Protein AF-A0A920YIU2-F1 (afdb_monomer)

Sequence (112 aa):
MKRDSRFAKAHGCLAGLALGDAMGCPTEFLTPEQIAAEYGRVEGLVAAPAWHPHSAMSPGRVTDDTEQALALAGVYLHAGRMSAEAMARALLNWAEAQGRRLSLYAGPSTRR

pLDDT: mean 91.8, std 10.82, range [48.91, 98.5]

Mean predicted aligned error: 4.7 Å

Structure (mmCIF, N/CA/C/O backbone):
data_AF-A0A920YIU2-F1
#
_entry.id   AF-A0A920YIU2-F1
#
loop_
_atom_site.group_PDB
_atom_site.id
_atom_site.type_symbol
_atom_site.label_atom_id
_atom_site.label_alt_id
_atom_site.label_comp_id
_atom_site.label_asym_id
_atom_site.label_entity_id
_atom_site.label_seq_id
_atom_site.pdbx_PDB_ins_code
_atom_site.Cartn_x
_atom_site.Cartn_y
_atom_site.Cartn_z
_atom_site.occupancy
_atom_site.B_iso_or_equiv
_atom_site.auth_seq_id
_atom_site.auth_comp_id
_atom_site.auth_asym_id
_atom_site.auth_atom_id
_atom_site.pdbx_PDB_model_num
ATOM 1 N N . MET A 1 1 ? -31.158 4.337 -8.095 1.00 48.91 1 MET A N 1
ATOM 2 C CA . MET A 1 1 ? -30.703 4.678 -6.728 1.00 48.91 1 MET A CA 1
ATOM 3 C C . MET A 1 1 ? -29.323 5.327 -6.832 1.00 48.91 1 MET A C 1
ATOM 5 O O . MET A 1 1 ? -28.383 4.638 -7.207 1.00 48.91 1 MET A O 1
ATOM 9 N N . LYS A 1 2 ? -29.190 6.648 -6.630 1.00 58.38 2 LYS A N 1
ATOM 10 C CA . LYS A 1 2 ? -27.862 7.295 -6.594 1.00 58.38 2 LYS A CA 1
ATOM 11 C C . LYS A 1 2 ? -27.135 6.746 -5.360 1.00 58.38 2 LYS A C 1
ATOM 13 O O . LYS A 1 2 ? -27.675 6.873 -4.266 1.00 58.38 2 LYS A O 1
ATOM 18 N N . ARG A 1 3 ? -25.982 6.084 -5.526 1.00 62.81 3 ARG A N 1
ATOM 19 C CA . ARG A 1 3 ? -25.137 5.679 -4.385 1.00 62.81 3 ARG A CA 1
ATOM 20 C C . ARG A 1 3 ? -24.902 6.911 -3.503 1.00 62.81 3 ARG A C 1
ATOM 22 O O . ARG A 1 3 ? -24.636 7.984 -4.045 1.00 62.81 3 ARG A O 1
ATOM 29 N N . ASP A 1 4 ? -25.028 6.764 -2.181 1.00 82.69 4 ASP A N 1
ATOM 30 C CA . ASP A 1 4 ? -24.716 7.838 -1.228 1.00 82.69 4 ASP A CA 1
ATOM 31 C C . ASP A 1 4 ?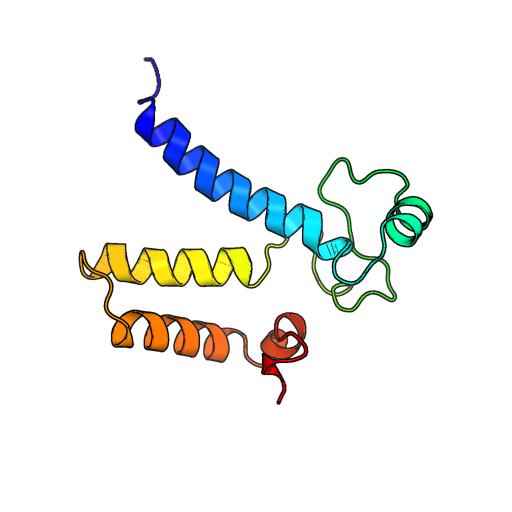 -23.307 8.370 -1.540 1.00 82.69 4 ASP A C 1
ATOM 33 O O . ASP A 1 4 ? -22.326 7.623 -1.524 1.00 82.69 4 ASP A O 1
ATOM 37 N N . SER A 1 5 ? -23.222 9.658 -1.880 1.00 89.56 5 SER A N 1
ATOM 38 C CA . SER A 1 5 ? -21.985 10.321 -2.307 1.00 89.56 5 SER A CA 1
ATOM 39 C C . SER A 1 5 ? -20.872 10.191 -1.261 1.00 89.56 5 SER A C 1
ATOM 41 O O . SER A 1 5 ? -19.701 10.077 -1.622 1.00 89.56 5 SER A O 1
ATOM 43 N N . ARG A 1 6 ? -21.212 10.134 0.036 1.00 93.75 6 ARG A N 1
ATOM 44 C CA . ARG A 1 6 ? -20.221 9.953 1.110 1.00 93.75 6 ARG A CA 1
ATOM 45 C C . ARG A 1 6 ? -19.661 8.541 1.132 1.00 93.75 6 ARG A C 1
ATOM 47 O O . ARG A 1 6 ? -18.448 8.383 1.215 1.00 93.75 6 ARG A O 1
ATOM 54 N N . PHE A 1 7 ? -20.524 7.535 0.995 1.00 94.12 7 PHE A N 1
ATOM 55 C CA . PHE A 1 7 ? -20.078 6.148 0.893 1.00 94.12 7 PHE A CA 1
ATOM 56 C C . PHE A 1 7 ? -19.175 5.958 -0.327 1.00 94.12 7 PHE A C 1
ATOM 58 O O . PHE A 1 7 ? -18.095 5.390 -0.206 1.00 94.12 7 PHE A O 1
ATOM 65 N N . ALA A 1 8 ? -19.573 6.490 -1.487 1.00 95.69 8 ALA A N 1
ATOM 66 C CA . ALA A 1 8 ? -18.774 6.398 -2.705 1.00 95.69 8 ALA A CA 1
ATOM 67 C C . ALA A 1 8 ? -17.376 7.021 -2.533 1.00 95.69 8 ALA A C 1
ATOM 69 O O . ALA A 1 8 ? -16.390 6.430 -2.966 1.00 95.69 8 ALA A O 1
ATOM 70 N N . LYS A 1 9 ? -17.279 8.172 -1.855 1.00 96.19 9 LYS A N 1
ATOM 71 C CA . LYS A 1 9 ? -15.997 8.824 -1.551 1.00 96.19 9 LYS A CA 1
ATOM 72 C C . LYS A 1 9 ? -15.155 8.034 -0.550 1.00 96.19 9 LYS A C 1
ATOM 74 O O . LYS A 1 9 ? -13.972 7.840 -0.796 1.00 96.19 9 LYS A O 1
ATOM 79 N N . ALA A 1 10 ? -15.748 7.559 0.546 1.00 95.31 10 ALA A N 1
ATOM 80 C CA . ALA A 1 10 ? -15.034 6.780 1.559 1.00 95.31 10 ALA A CA 1
ATOM 81 C C . ALA A 1 10 ? -14.516 5.450 0.987 1.00 95.31 10 ALA A C 1
ATOM 83 O O . ALA A 1 10 ? -13.344 5.117 1.142 1.00 95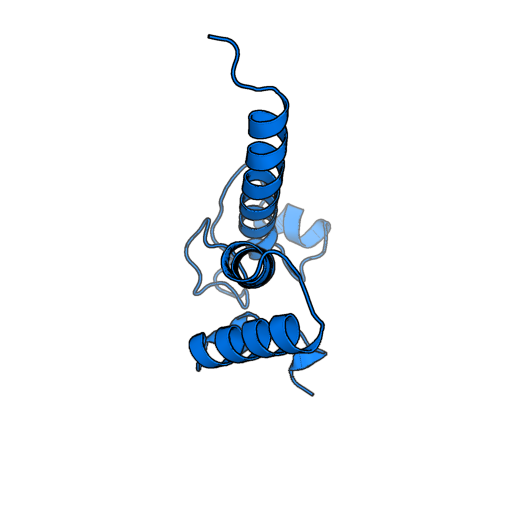.31 10 ALA A O 1
ATOM 84 N N . HIS A 1 11 ? -15.363 4.735 0.245 1.00 95.88 11 HIS A N 1
ATOM 85 C CA . HIS A 1 11 ? -14.971 3.520 -0.459 1.00 95.88 11 HIS A CA 1
ATOM 86 C C . HIS A 1 11 ? -13.887 3.804 -1.505 1.00 95.88 11 HIS A C 1
ATOM 88 O O . HIS A 1 11 ? -12.906 3.076 -1.582 1.00 95.88 11 HIS A O 1
ATOM 94 N N . GLY A 1 12 ? -14.044 4.862 -2.307 1.00 97.44 12 GLY A N 1
ATOM 95 C CA . GLY A 1 12 ? -13.045 5.265 -3.297 1.00 97.44 12 GLY A CA 1
ATOM 96 C C . GLY A 1 12 ? -11.696 5.625 -2.674 1.00 97.44 12 GLY A C 1
ATOM 97 O O . GLY A 1 12 ? -10.667 5.292 -3.245 1.00 97.44 12 GLY A O 1
ATOM 98 N N . CYS A 1 13 ? -11.691 6.238 -1.488 1.00 97.69 13 CYS A N 1
ATOM 99 C CA . CYS A 1 13 ? -10.475 6.546 -0.738 1.00 97.69 13 CYS A CA 1
ATOM 100 C C . CYS A 1 13 ? -9.728 5.272 -0.315 1.00 97.69 13 CYS A C 1
ATOM 102 O O . CYS A 1 13 ? -8.548 5.136 -0.623 1.00 97.69 13 CYS A O 1
ATOM 104 N N . LEU A 1 14 ? -10.416 4.311 0.309 1.00 97.56 14 LEU A N 1
ATOM 105 C CA . LEU A 1 14 ? -9.795 3.051 0.740 1.00 97.56 14 LEU A CA 1
ATOM 106 C C . LEU A 1 14 ? -9.388 2.161 -0.443 1.00 97.56 14 LEU A C 1
ATOM 108 O O . LEU A 1 14 ? -8.317 1.562 -0.426 1.00 97.56 14 LEU A O 1
ATOM 112 N N . ALA A 1 15 ? -10.210 2.100 -1.494 1.00 97.94 15 ALA A N 1
ATOM 113 C CA . ALA A 1 15 ? -9.862 1.380 -2.716 1.00 97.94 15 ALA A CA 1
ATOM 114 C C . ALA A 1 15 ? -8.674 2.033 -3.438 1.00 97.94 15 ALA A C 1
ATOM 116 O O . ALA A 1 15 ? -7.810 1.331 -3.947 1.00 97.94 15 ALA A O 1
ATOM 117 N N . GLY A 1 16 ? -8.616 3.367 -3.461 1.00 98.25 16 GLY A N 1
ATOM 118 C CA . GLY A 1 16 ? -7.507 4.125 -4.034 1.00 98.25 16 GLY A CA 1
ATOM 119 C C . GLY A 1 16 ? -6.198 3.921 -3.275 1.00 98.25 16 GLY A C 1
ATOM 120 O O . GLY A 1 16 ? -5.170 3.758 -3.920 1.00 98.25 16 GLY A O 1
ATOM 121 N N . LEU A 1 17 ? -6.246 3.854 -1.937 1.00 98.50 17 LEU A N 1
ATOM 122 C CA . LEU A 1 17 ? -5.102 3.463 -1.107 1.00 98.50 17 LEU A CA 1
ATOM 123 C C . LEU A 1 17 ? -4.581 2.083 -1.526 1.00 98.50 17 LEU A C 1
ATOM 125 O O . LEU A 1 17 ? -3.428 1.971 -1.923 1.00 98.50 17 LEU A O 1
ATOM 129 N N . ALA A 1 18 ? -5.447 1.066 -1.515 1.00 98.38 18 ALA A N 1
ATOM 130 C CA . ALA A 1 18 ? -5.053 -0.306 -1.833 1.00 98.38 18 ALA A CA 1
ATOM 131 C C . ALA A 1 18 ? -4.532 -0.467 -3.271 1.00 98.38 18 ALA A C 1
ATOM 133 O O . ALA A 1 18 ? -3.565 -1.187 -3.508 1.00 98.38 18 ALA A O 1
ATOM 134 N N . LEU A 1 19 ? -5.160 0.207 -4.240 1.00 98.31 19 LEU A N 1
ATOM 135 C CA . LEU A 1 19 ? -4.714 0.185 -5.633 1.00 98.31 19 LEU A CA 1
ATOM 136 C C . LEU A 1 19 ? -3.383 0.918 -5.816 1.00 98.31 19 LEU A C 1
ATOM 138 O O . LEU A 1 19 ? -2.520 0.413 -6.525 1.00 98.31 19 LEU A O 1
ATOM 142 N N . GLY A 1 20 ? -3.215 2.085 -5.191 1.00 97.94 20 GLY A N 1
ATOM 143 C CA . GLY A 1 20 ? -1.980 2.863 -5.267 1.00 97.94 20 GLY A CA 1
ATOM 144 C C . GLY A 1 20 ? -0.795 2.123 -4.653 1.00 97.94 20 GLY A C 1
ATOM 145 O O . GLY A 1 20 ? 0.245 2.019 -5.294 1.00 97.94 20 GLY A O 1
ATOM 146 N N . ASP A 1 21 ? -0.995 1.546 -3.469 1.00 98.19 21 ASP A N 1
ATOM 147 C CA . ASP A 1 21 ? -0.039 0.670 -2.785 1.00 98.19 21 ASP A CA 1
ATOM 148 C C . ASP A 1 21 ? 0.381 -0.502 -3.694 1.00 98.19 21 ASP A C 1
ATOM 150 O O . ASP A 1 21 ? 1.543 -0.629 -4.089 1.00 98.19 21 ASP A O 1
ATOM 154 N N . ALA A 1 22 ? -0.589 -1.300 -4.151 1.00 97.69 22 ALA A N 1
ATOM 155 C CA . ALA A 1 22 ? -0.305 -2.475 -4.968 1.00 97.69 22 ALA A CA 1
ATOM 156 C C . ALA A 1 22 ? 0.333 -2.145 -6.335 1.00 97.69 22 ALA A C 1
ATOM 158 O O . ALA A 1 22 ? 1.130 -2.934 -6.844 1.00 97.69 22 ALA A O 1
ATOM 159 N N . MET A 1 23 ? -0.010 -1.003 -6.946 1.00 97.75 23 MET A N 1
ATOM 160 C CA . MET A 1 23 ? 0.618 -0.537 -8.190 1.00 97.75 23 MET A CA 1
ATOM 161 C C . MET A 1 23 ? 2.029 0.020 -7.971 1.00 97.75 23 MET A C 1
ATOM 163 O O . MET A 1 23 ? 2.862 -0.096 -8.867 1.00 97.75 23 MET A O 1
ATOM 167 N N . GLY A 1 24 ? 2.292 0.632 -6.814 1.00 96.69 24 GLY A N 1
ATOM 168 C CA . GLY A 1 24 ? 3.588 1.215 -6.474 1.00 96.69 24 GLY A CA 1
ATOM 169 C C . GLY A 1 24 ? 4.619 0.186 -6.014 1.00 96.69 24 GLY A C 1
ATOM 170 O O . GLY A 1 24 ? 5.807 0.364 -6.284 1.00 96.69 24 GLY A O 1
ATOM 171 N N . CYS A 1 25 ? 4.179 -0.912 -5.390 1.00 96.06 25 CYS A N 1
ATOM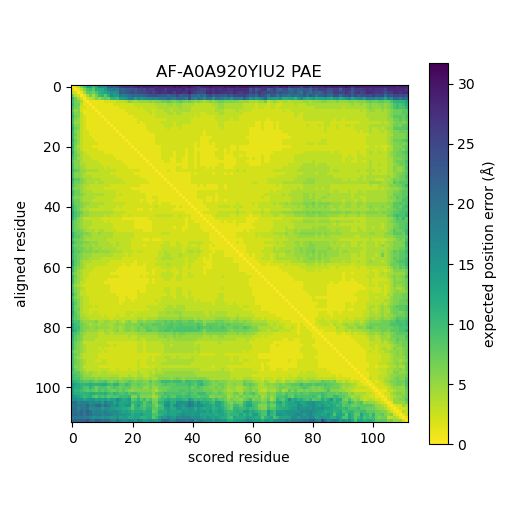 172 C CA . CYS A 1 25 ? 5.046 -1.946 -4.814 1.00 96.06 25 CYS A CA 1
ATOM 173 C C . CYS A 1 25 ? 6.146 -2.469 -5.773 1.00 96.06 25 CYS A C 1
ATOM 175 O O . CYS A 1 25 ? 7.310 -2.507 -5.371 1.00 96.06 25 CYS A O 1
ATOM 177 N N . PRO A 1 26 ? 5.874 -2.797 -7.054 1.00 96.88 26 PRO A N 1
ATOM 178 C CA . PRO A 1 26 ? 6.915 -3.240 -7.993 1.00 96.88 26 PRO A CA 1
ATOM 179 C C . PRO A 1 26 ? 7.964 -2.171 -8.350 1.00 96.88 26 PRO A C 1
ATOM 181 O O . PRO A 1 26 ? 8.995 -2.491 -8.940 1.00 96.88 26 PRO A O 1
ATOM 184 N N . THR A 1 27 ? 7.682 -0.902 -8.051 1.00 96.88 27 THR A N 1
ATOM 185 C CA . THR A 1 27 ? 8.540 0.254 -8.357 1.00 96.88 27 THR A CA 1
ATOM 186 C C . THR A 1 27 ? 9.189 0.875 -7.123 1.00 96.88 27 THR A C 1
ATOM 188 O O . THR A 1 27 ? 9.895 1.876 -7.240 1.00 96.88 27 THR A O 1
ATOM 191 N N . GLU A 1 28 ? 8.961 0.310 -5.937 1.00 95.25 28 GLU A N 1
ATOM 192 C CA . GLU A 1 28 ? 9.589 0.798 -4.714 1.00 95.25 28 GLU A CA 1
ATOM 193 C C . GLU A 1 28 ? 11.121 0.733 -4.838 1.00 95.25 28 GLU A C 1
ATOM 195 O O . GLU A 1 28 ? 11.672 -0.216 -5.375 1.00 95.25 28 GLU A O 1
ATOM 200 N N . PHE A 1 29 ? 11.830 1.758 -4.362 1.00 94.19 29 PHE A N 1
ATOM 201 C CA . PHE A 1 29 ? 13.293 1.884 -4.479 1.00 94.19 29 PHE A CA 1
ATOM 202 C C . PHE A 1 29 ? 13.853 2.089 -5.900 1.00 94.19 29 PHE A C 1
ATOM 204 O O . PHE A 1 29 ? 15.074 2.194 -6.038 1.00 94.19 29 PHE A O 1
ATOM 211 N N . LEU A 1 30 ? 13.016 2.190 -6.939 1.00 96.06 30 LEU A N 1
ATOM 212 C CA . LEU A 1 30 ? 13.464 2.489 -8.303 1.00 96.06 30 LEU A CA 1
ATOM 213 C C . LEU A 1 30 ? 13.426 3.997 -8.587 1.00 96.06 30 LEU A C 1
ATOM 215 O O . LEU A 1 30 ? 12.533 4.719 -8.140 1.00 96.06 30 LEU A O 1
ATOM 219 N N . THR A 1 31 ? 14.372 4.478 -9.394 1.00 97.19 31 THR A N 1
ATOM 220 C CA . THR A 1 31 ? 14.300 5.821 -9.987 1.00 97.19 31 THR A CA 1
ATOM 221 C C . THR A 1 31 ? 13.329 5.844 -11.175 1.00 97.19 31 THR A C 1
ATOM 223 O O . THR A 1 31 ? 13.055 4.797 -11.768 1.00 97.19 31 THR A O 1
ATOM 226 N N . PRO A 1 32 ? 12.834 7.022 -11.598 1.00 97.44 32 PRO A N 1
ATOM 227 C CA . PRO A 1 32 ? 12.001 7.136 -12.796 1.00 97.44 32 PRO A CA 1
ATOM 228 C C . PRO A 1 32 ? 12.631 6.521 -14.056 1.00 97.44 32 PRO A C 1
ATOM 230 O O . PRO A 1 32 ? 11.929 5.899 -14.850 1.00 97.44 32 PRO A O 1
ATOM 233 N N . GLU A 1 33 ? 13.950 6.639 -14.229 1.00 98.19 33 GLU A N 1
ATOM 234 C CA . GLU A 1 33 ? 14.682 6.055 -15.360 1.00 98.19 33 GLU A CA 1
ATOM 235 C C . GLU A 1 33 ? 14.694 4.525 -15.295 1.00 98.19 33 GLU A C 1
ATOM 237 O O . GLU A 1 33 ? 14.515 3.866 -16.318 1.00 98.19 33 GLU A O 1
ATOM 242 N N . GLN A 1 34 ? 14.860 3.952 -14.098 1.00 98.12 34 GLN A N 1
ATOM 243 C CA . GLN A 1 34 ? 14.777 2.504 -13.894 1.00 98.12 34 GLN A CA 1
ATOM 244 C C . GLN A 1 34 ? 13.359 1.990 -14.153 1.00 98.12 34 GLN A C 1
ATOM 246 O O . GLN A 1 34 ? 13.197 0.972 -14.817 1.00 98.12 34 GLN A O 1
ATOM 251 N N . ILE A 1 35 ? 12.330 2.717 -13.703 1.00 98.19 35 ILE A N 1
ATOM 252 C CA . ILE A 1 35 ? 10.928 2.376 -13.986 1.00 98.19 35 ILE A CA 1
ATOM 253 C C . ILE A 1 35 ? 10.672 2.395 -15.499 1.00 98.19 35 ILE A C 1
ATOM 255 O O . ILE A 1 35 ? 10.064 1.466 -16.032 1.00 98.19 35 ILE A O 1
ATOM 259 N N . ALA A 1 36 ? 11.163 3.417 -16.204 1.00 98.06 36 ALA A N 1
ATOM 260 C CA . ALA A 1 36 ? 11.027 3.511 -17.654 1.00 98.06 36 ALA A CA 1
ATOM 261 C C . ALA A 1 36 ? 11.771 2.385 -18.390 1.00 98.06 36 ALA A C 1
ATOM 263 O O . ALA A 1 36 ? 11.266 1.875 -19.388 1.00 98.06 36 ALA A O 1
ATOM 264 N N . ALA A 1 37 ? 12.941 1.969 -17.900 1.00 97.88 37 ALA A N 1
ATOM 265 C CA . ALA A 1 37 ? 13.706 0.874 -18.489 1.00 97.88 37 ALA A CA 1
ATOM 266 C C . ALA A 1 37 ? 13.058 -0.504 -18.257 1.00 97.88 37 ALA A C 1
ATOM 268 O O . ALA A 1 37 ? 13.016 -1.314 -19.179 1.00 97.88 37 ALA A O 1
ATOM 269 N N . GLU A 1 38 ? 12.545 -0.763 -17.051 1.00 97.38 38 GLU A N 1
ATOM 270 C CA . GLU A 1 38 ? 11.957 -2.058 -16.675 1.00 97.38 38 GLU A CA 1
ATOM 271 C C . GLU A 1 38 ? 10.523 -2.234 -17.200 1.00 97.38 38 GLU A C 1
ATOM 273 O O . GLU A 1 38 ? 10.137 -3.325 -17.618 1.00 97.38 38 GLU A O 1
ATOM 278 N N . TYR A 1 39 ? 9.724 -1.162 -17.204 1.00 97.12 39 TYR A N 1
ATOM 279 C CA . TYR A 1 39 ? 8.286 -1.236 -17.493 1.00 97.12 39 TYR A CA 1
ATOM 280 C C . TYR A 1 39 ? 7.823 -0.324 -18.632 1.00 97.12 39 TYR A C 1
ATOM 282 O O . TYR A 1 39 ? 6.694 -0.461 -19.104 1.00 97.12 39 TYR A O 1
ATOM 290 N N . GLY A 1 40 ? 8.628 0.659 -19.045 1.00 97.38 40 GLY A N 1
ATOM 291 C CA . GLY A 1 40 ? 8.156 1.794 -19.838 1.00 97.38 40 GLY A CA 1
ATOM 292 C C . GLY A 1 40 ? 7.213 2.673 -19.018 1.00 97.38 40 GLY A C 1
ATOM 293 O O . GLY A 1 40 ? 7.622 3.671 -18.426 1.00 97.38 40 GLY A O 1
ATOM 294 N N . ARG A 1 41 ? 5.939 2.286 -18.951 1.00 96.19 41 ARG A N 1
ATOM 295 C CA . ARG A 1 41 ? 4.924 2.926 -18.112 1.00 96.19 41 ARG A CA 1
ATOM 296 C C . ARG A 1 41 ? 4.150 1.861 -17.346 1.00 96.19 41 ARG A C 1
ATOM 298 O O . ARG A 1 41 ? 3.649 0.909 -17.933 1.00 96.19 41 ARG A O 1
ATOM 305 N N . VAL A 1 42 ? 3.998 2.050 -16.038 1.00 96.25 42 VAL A N 1
ATOM 306 C CA . VAL A 1 42 ? 3.138 1.187 -15.220 1.00 96.25 42 VAL A CA 1
ATOM 307 C C . VAL A 1 42 ? 1.679 1.573 -15.458 1.00 96.25 42 VAL A C 1
ATOM 309 O O . VAL A 1 42 ? 1.236 2.649 -15.058 1.00 96.25 42 VAL A O 1
ATOM 312 N N . GLU A 1 43 ? 0.932 0.700 -16.133 1.00 95.75 43 GLU A N 1
ATOM 313 C CA . GLU A 1 43 ? -0.483 0.923 -16.482 1.00 95.75 43 GLU A CA 1
ATOM 314 C C . GLU A 1 43 ? -1.446 -0.043 -15.773 1.00 95.75 43 GLU A C 1
ATOM 316 O O . GLU A 1 43 ? -2.656 0.010 -15.986 1.00 95.75 43 GLU A O 1
ATOM 321 N N . GLY A 1 44 ? -0.929 -0.912 -14.902 1.00 96.12 44 GLY A N 1
ATOM 322 C CA . GLY A 1 44 ? -1.731 -1.885 -14.172 1.00 96.12 44 GLY A CA 1
ATOM 323 C C . GLY A 1 44 ? -0.966 -2.571 -13.046 1.00 96.12 44 GLY A C 1
ATOM 324 O O . GLY A 1 44 ? 0.115 -2.140 -12.650 1.00 96.12 44 GLY A O 1
ATOM 325 N N . LEU A 1 45 ? -1.548 -3.653 -12.532 1.00 97.75 45 LEU A N 1
ATOM 326 C CA . LEU A 1 45 ? -0.957 -4.473 -11.477 1.00 97.75 45 LEU A CA 1
ATOM 327 C C . LEU A 1 45 ? 0.066 -5.428 -12.102 1.00 97.75 45 LEU A C 1
ATOM 329 O O . LEU A 1 45 ? -0.303 -6.441 -12.697 1.00 97.75 45 LEU A O 1
ATOM 333 N N . VAL A 1 46 ? 1.344 -5.076 -11.996 1.00 97.25 46 VAL A N 1
ATOM 334 C CA . VAL A 1 46 ? 2.459 -5.817 -12.602 1.00 97.25 46 VAL A CA 1
ATOM 335 C C . VAL A 1 46 ? 3.238 -6.614 -11.556 1.00 97.25 46 VAL A C 1
ATOM 337 O O . VAL A 1 46 ? 3.147 -6.354 -10.358 1.00 97.25 46 VAL A O 1
ATOM 340 N N . ALA A 1 47 ? 3.981 -7.625 -12.006 1.00 97.06 47 ALA A N 1
ATOM 341 C CA . ALA A 1 47 ? 4.940 -8.326 -11.157 1.00 97.06 47 ALA A CA 1
ATOM 342 C C . ALA A 1 47 ? 6.185 -7.459 -10.945 1.00 97.06 47 ALA A C 1
ATOM 344 O O . ALA A 1 47 ? 6.601 -6.752 -11.861 1.00 97.06 47 ALA A O 1
ATOM 345 N N . ALA A 1 48 ? 6.810 -7.567 -9.774 1.00 96.44 48 ALA A N 1
ATOM 346 C CA . ALA A 1 48 ? 8.142 -7.015 -9.573 1.00 96.44 48 ALA A CA 1
ATOM 347 C C . ALA A 1 48 ? 9.201 -7.854 -10.332 1.00 96.44 48 ALA A C 1
ATOM 349 O O . ALA A 1 48 ? 9.059 -9.081 -10.398 1.00 96.44 48 ALA A O 1
ATOM 350 N N . PRO A 1 49 ? 10.265 -7.234 -10.885 1.00 95.69 49 PRO A N 1
ATOM 351 C CA . PRO A 1 49 ? 11.383 -7.920 -11.510 1.00 95.69 49 PRO A CA 1
ATOM 352 C C . PRO A 1 49 ? 11.979 -8.967 -10.580 1.00 95.69 49 PRO A C 1
ATOM 354 O O . PRO A 1 49 ? 11.994 -8.791 -9.365 1.00 95.69 49 PRO A O 1
ATOM 357 N N . ALA A 1 50 ? 12.545 -10.036 -11.139 1.00 95.31 50 ALA A N 1
ATOM 358 C CA . ALA A 1 50 ? 13.084 -11.145 -10.346 1.00 95.31 50 ALA A CA 1
ATOM 359 C C . ALA A 1 50 ? 14.162 -10.712 -9.328 1.00 95.31 50 ALA A C 1
ATOM 361 O O . ALA A 1 50 ? 14.309 -11.340 -8.282 1.00 95.31 50 ALA A O 1
ATOM 362 N N . TRP A 1 51 ? 14.897 -9.634 -9.621 1.00 94.00 51 TRP A N 1
ATOM 363 C CA . TRP A 1 51 ? 15.933 -9.071 -8.751 1.00 94.00 51 TRP A CA 1
ATOM 364 C C . TRP A 1 51 ? 15.383 -8.173 -7.629 1.00 94.00 51 TRP A C 1
ATOM 366 O O . TRP A 1 51 ? 16.114 -7.847 -6.695 1.00 94.00 51 TRP A O 1
ATOM 376 N N . HIS A 1 52 ? 14.118 -7.759 -7.711 1.00 94.12 52 HIS A N 1
ATOM 377 C CA . HIS A 1 52 ? 13.505 -6.810 -6.789 1.00 94.12 52 HIS A CA 1
ATOM 378 C C . HIS A 1 52 ? 13.239 -7.446 -5.410 1.00 94.12 52 HIS A C 1
ATOM 380 O O . HIS A 1 52 ? 12.839 -8.612 -5.357 1.00 94.12 52 HIS A O 1
ATOM 386 N N . PRO A 1 53 ? 13.367 -6.710 -4.285 1.00 90.00 53 PRO A N 1
ATOM 387 C CA . PRO A 1 53 ? 13.064 -7.237 -2.947 1.00 90.00 53 PRO A CA 1
ATOM 388 C C . PRO A 1 53 ? 11.657 -7.837 -2.808 1.00 90.00 53 PRO A C 1
ATOM 390 O O . PRO A 1 53 ? 11.467 -8.816 -2.086 1.00 90.00 53 PRO A O 1
ATOM 393 N N . HIS A 1 54 ? 10.688 -7.293 -3.550 1.00 91.38 54 HIS A N 1
ATOM 394 C CA . HIS A 1 54 ? 9.296 -7.762 -3.563 1.00 91.38 54 HIS A CA 1
ATOM 395 C C . HIS A 1 54 ? 8.987 -8.794 -4.652 1.00 91.38 54 HIS A C 1
ATOM 397 O O . HIS A 1 54 ? 7.820 -9.073 -4.909 1.00 91.38 54 HIS A O 1
ATOM 403 N N . SER A 1 55 ? 9.990 -9.397 -5.295 1.00 93.12 55 SER A N 1
ATOM 404 C CA . SER A 1 55 ? 9.782 -10.396 -6.361 1.00 93.12 55 SER A CA 1
ATOM 405 C C . SER A 1 55 ? 8.994 -11.634 -5.910 1.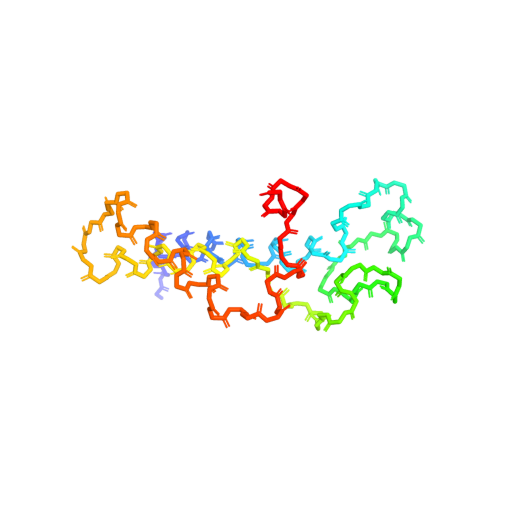00 93.12 55 SER A C 1
ATOM 407 O O . SER A 1 55 ? 8.343 -12.292 -6.719 1.00 93.12 55 SER A O 1
ATOM 409 N N . ALA A 1 56 ? 8.999 -11.935 -4.607 1.00 90.44 56 ALA A N 1
ATOM 410 C CA . ALA A 1 56 ? 8.204 -13.008 -4.013 1.00 90.44 56 ALA A CA 1
ATOM 411 C C . ALA A 1 56 ? 6.712 -12.651 -3.823 1.00 90.44 56 ALA A C 1
ATOM 413 O O . ALA A 1 56 ? 5.917 -13.516 -3.443 1.00 90.44 56 ALA A O 1
ATOM 414 N N . MET A 1 57 ? 6.314 -11.394 -4.041 1.00 91.00 57 MET A N 1
ATOM 415 C CA . MET A 1 57 ? 4.924 -10.952 -3.930 1.00 91.00 57 MET A CA 1
ATOM 416 C C . MET A 1 57 ? 4.185 -11.144 -5.255 1.00 91.00 57 MET A C 1
ATOM 418 O O . MET A 1 57 ? 4.681 -10.821 -6.330 1.00 91.00 57 MET A O 1
ATOM 422 N N . SER A 1 58 ? 2.959 -11.666 -5.180 1.00 93.69 58 SER A N 1
ATOM 423 C CA . SER A 1 58 ? 2.086 -11.762 -6.350 1.00 93.69 58 SER A CA 1
ATOM 424 C C . SER A 1 58 ? 1.689 -10.365 -6.851 1.00 93.69 58 SER A C 1
ATOM 426 O O . SER A 1 58 ? 1.458 -9.484 -6.018 1.00 93.69 58 SER A O 1
ATOM 428 N N . PRO A 1 59 ? 1.524 -10.165 -8.173 1.00 95.06 59 PRO A N 1
ATOM 429 C CA . PRO A 1 59 ? 1.005 -8.914 -8.724 1.00 95.06 59 PRO A CA 1
ATOM 430 C C . PRO A 1 59 ? -0.308 -8.510 -8.053 1.00 95.06 59 PRO A C 1
ATOM 432 O O . PRO A 1 59 ? -1.199 -9.343 -7.869 1.00 95.06 59 PRO A O 1
ATOM 435 N N . GLY A 1 60 ? -0.432 -7.238 -7.679 1.00 96.12 60 GLY A N 1
ATOM 436 C CA . GLY A 1 60 ? -1.639 -6.723 -7.032 1.00 96.12 60 GLY A CA 1
ATOM 437 C C . GLY A 1 60 ? -1.763 -7.024 -5.536 1.00 96.12 60 GLY A C 1
ATOM 438 O O . GLY A 1 60 ? -2.766 -6.651 -4.925 1.00 96.12 60 GLY A O 1
ATOM 439 N N . ARG A 1 61 ? -0.775 -7.687 -4.925 1.00 95.69 61 ARG A N 1
ATOM 440 C CA . ARG A 1 61 ? -0.707 -7.814 -3.468 1.00 95.69 61 ARG A CA 1
ATOM 441 C C . ARG A 1 61 ? -0.393 -6.442 -2.857 1.00 95.69 61 ARG A C 1
ATOM 443 O O . ARG A 1 61 ? 0.577 -5.808 -3.245 1.00 95.69 61 ARG A O 1
ATOM 450 N N . VAL A 1 62 ? -1.193 -6.041 -1.874 1.00 96.19 62 VAL A N 1
ATOM 451 C CA . VAL A 1 62 ? -0.953 -4.844 -1.053 1.00 96.19 62 VAL A CA 1
ATOM 452 C C . VAL A 1 62 ? 0.220 -5.035 -0.082 1.00 96.19 62 VAL A C 1
ATOM 454 O O . VAL A 1 62 ? 0.579 -6.176 0.245 1.00 96.19 62 VAL A O 1
ATOM 457 N N . THR A 1 63 ? 0.803 -3.931 0.378 1.00 94.69 63 THR A N 1
ATOM 458 C CA . THR A 1 63 ? 1.913 -3.899 1.338 1.00 94.69 63 THR A CA 1
ATOM 459 C C . THR A 1 63 ? 1.442 -3.483 2.735 1.00 94.69 63 THR A C 1
ATOM 461 O O . THR A 1 63 ? 0.245 -3.513 3.051 1.00 94.69 63 THR A O 1
ATOM 464 N N . ASP A 1 64 ? 2.392 -3.153 3.608 1.00 94.56 64 ASP A N 1
ATOM 465 C CA . ASP A 1 64 ? 2.120 -2.694 4.960 1.00 94.56 64 ASP A CA 1
ATOM 466 C C . ASP A 1 64 ? 1.287 -1.412 5.006 1.00 94.56 64 ASP A C 1
ATOM 468 O O . ASP A 1 64 ? 0.505 -1.269 5.944 1.00 94.56 64 ASP A O 1
ATOM 472 N N . ASP A 1 65 ? 1.354 -0.552 3.987 1.00 95.94 65 ASP A N 1
ATOM 473 C CA . ASP A 1 65 ? 0.524 0.653 3.888 1.00 95.94 65 ASP A CA 1
ATOM 474 C C . ASP A 1 65 ? -0.972 0.327 4.027 1.00 95.94 65 ASP A C 1
ATOM 476 O O . ASP A 1 65 ? -1.674 0.871 4.891 1.00 95.94 65 ASP A O 1
ATOM 480 N N . THR A 1 66 ? -1.481 -0.605 3.215 1.00 97.94 66 THR A N 1
ATOM 481 C CA . THR A 1 66 ? -2.893 -1.006 3.297 1.00 97.94 66 THR A CA 1
ATOM 482 C C . THR A 1 66 ? -3.170 -1.845 4.539 1.00 97.94 66 THR A C 1
ATOM 484 O O . THR A 1 66 ? -4.202 -1.663 5.192 1.00 97.94 66 THR A O 1
ATOM 487 N N . GLU A 1 67 ? -2.284 -2.785 4.874 1.00 96.75 67 GLU A N 1
ATOM 488 C CA . GLU A 1 67 ? -2.521 -3.704 5.989 1.00 96.75 67 GLU A CA 1
ATOM 489 C C . GLU A 1 67 ? -2.563 -2.969 7.341 1.00 96.75 67 GLU A C 1
ATOM 491 O O . GLU A 1 67 ? -3.479 -3.200 8.141 1.00 96.75 67 GLU A O 1
ATOM 496 N N . GLN A 1 68 ? -1.645 -2.029 7.582 1.00 96.94 68 GLN A N 1
ATOM 497 C CA . GLN A 1 68 ? -1.643 -1.200 8.788 1.00 96.94 68 GLN A CA 1
ATOM 498 C C . GLN A 1 68 ? -2.828 -0.229 8.803 1.00 96.94 68 GLN A C 1
ATOM 500 O O . GLN A 1 68 ? -3.472 -0.080 9.844 1.00 96.94 68 GLN A O 1
ATOM 505 N N . ALA A 1 69 ? -3.191 0.383 7.668 1.00 97.62 69 ALA A N 1
ATOM 506 C CA . ALA A 1 69 ? -4.373 1.245 7.594 1.00 97.62 69 ALA A CA 1
ATOM 507 C C . ALA A 1 69 ? -5.657 0.499 8.002 1.00 97.62 69 ALA A C 1
ATOM 509 O O . ALA A 1 69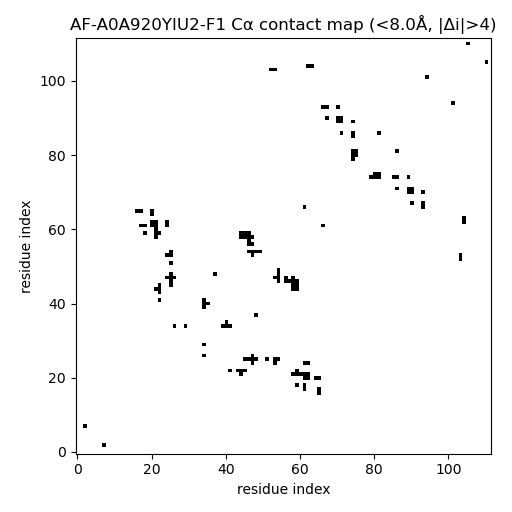 ? -6.467 1.025 8.772 1.00 97.62 69 ALA A O 1
ATOM 510 N N . LEU A 1 70 ? -5.826 -0.749 7.549 1.00 97.12 70 LEU A N 1
ATOM 511 C CA . LEU A 1 70 ? -6.956 -1.597 7.938 1.00 97.12 70 LEU A CA 1
ATOM 512 C C . LEU A 1 70 ? -6.896 -2.013 9.414 1.00 97.12 70 LEU A C 1
ATOM 514 O O . LEU A 1 70 ? -7.934 -2.014 10.081 1.00 97.12 70 LEU A O 1
ATOM 518 N N . ALA A 1 71 ? -5.709 -2.310 9.951 1.00 97.25 71 ALA A N 1
ATOM 519 C CA . ALA A 1 71 ? -5.539 -2.602 11.374 1.00 97.25 71 ALA A CA 1
ATOM 520 C C . ALA A 1 71 ? -5.970 -1.410 12.251 1.00 97.25 71 ALA A C 1
ATOM 522 O O . ALA A 1 71 ? -6.726 -1.577 13.213 1.00 97.25 71 ALA A O 1
ATOM 523 N N . LEU A 1 72 ? -5.562 -0.192 11.882 1.00 97.62 72 LEU A N 1
ATOM 524 C CA . LEU A 1 72 ? -5.938 1.040 12.581 1.00 97.62 72 LEU A CA 1
ATOM 525 C C . LEU A 1 72 ? -7.432 1.363 12.436 1.00 97.62 72 LEU A C 1
ATOM 527 O O . LEU A 1 72 ? -8.073 1.757 13.414 1.00 97.62 72 LEU A O 1
ATOM 531 N N . ALA A 1 73 ? -8.017 1.150 11.254 1.00 96.81 73 ALA A N 1
ATOM 532 C CA . ALA A 1 73 ? -9.461 1.271 11.063 1.00 96.81 73 ALA A CA 1
ATOM 533 C C . ALA A 1 73 ? -10.231 0.286 11.962 1.00 96.81 73 ALA A C 1
ATOM 535 O O . ALA A 1 73 ? -11.242 0.657 12.562 1.00 96.81 73 ALA A O 1
ATOM 536 N N . GLY A 1 74 ? -9.719 -0.939 12.127 1.00 96.75 74 GLY A N 1
ATOM 537 C CA . GLY A 1 74 ? -10.261 -1.944 13.042 1.00 96.75 74 GLY A CA 1
ATOM 538 C C . GLY A 1 74 ? -10.320 -1.475 14.500 1.00 96.75 74 GLY A C 1
ATOM 539 O O . GLY A 1 74 ? -11.322 -1.720 15.174 1.00 96.75 74 GLY A O 1
ATOM 540 N N . VAL A 1 75 ? -9.310 -0.731 14.971 1.00 97.88 75 VAL A N 1
ATOM 541 C CA . VAL A 1 75 ? -9.318 -0.123 16.318 1.00 97.88 75 VAL A CA 1
ATOM 542 C C . VAL A 1 75 ? -10.520 0.804 16.487 1.00 97.88 75 VAL A C 1
ATOM 544 O O . VAL A 1 75 ? -11.262 0.689 17.466 1.00 97.88 75 VAL A O 1
ATOM 547 N N . TYR A 1 76 ? -10.744 1.697 15.519 1.00 97.06 76 TYR A N 1
ATOM 548 C CA . TYR A 1 76 ? -11.870 2.627 15.565 1.00 97.06 76 TYR A CA 1
ATOM 549 C C . TYR A 1 76 ? -13.215 1.900 15.479 1.00 97.06 76 TYR A C 1
ATOM 551 O O . TYR A 1 76 ? -14.120 2.202 16.253 1.00 97.06 76 TYR A O 1
ATOM 559 N N . LEU A 1 77 ? -13.343 0.915 14.585 1.00 96.94 77 LEU A N 1
ATOM 560 C CA . LEU A 1 77 ? -14.573 0.133 14.432 1.00 96.94 77 LEU A CA 1
ATOM 561 C C . LEU A 1 77 ? -14.937 -0.646 15.702 1.00 96.94 77 LEU A C 1
ATOM 563 O O . LEU A 1 77 ? -16.119 -0.795 16.000 1.00 96.94 77 LEU A O 1
ATOM 567 N N . HIS A 1 78 ? -13.944 -1.121 16.458 1.00 95.69 78 HIS A N 1
ATOM 568 C CA . HIS A 1 78 ? -14.177 -1.857 17.698 1.00 95.69 78 HIS A CA 1
ATOM 569 C C . HIS A 1 78 ? -14.527 -0.944 18.884 1.00 95.69 78 HIS A C 1
ATOM 571 O O . HIS A 1 78 ? -15.430 -1.260 19.655 1.00 95.69 78 HIS A O 1
ATOM 577 N N . ALA A 1 79 ? -13.815 0.176 19.052 1.00 94.00 79 ALA A N 1
ATOM 578 C CA . ALA A 1 79 ? -13.893 0.995 20.267 1.00 94.00 79 ALA A CA 1
ATOM 579 C C . ALA A 1 79 ? -14.618 2.344 20.094 1.00 94.00 79 ALA A C 1
ATOM 581 O O . ALA A 1 79 ? -14.809 3.063 21.077 1.00 94.00 79 ALA A O 1
ATOM 582 N N . GLY A 1 80 ? -14.961 2.740 18.864 1.00 95.75 80 GLY A N 1
ATOM 583 C CA . GLY A 1 80 ? -15.533 4.054 18.536 1.00 95.75 80 GLY A CA 1
ATOM 584 C C . GLY A 1 80 ? -14.579 5.236 18.754 1.00 95.75 80 GLY A C 1
ATOM 585 O O . GLY A 1 80 ? -14.990 6.393 18.669 1.00 95.75 80 GLY A O 1
ATOM 586 N N . ARG A 1 81 ? -13.307 4.965 19.069 1.00 94.19 81 ARG A N 1
ATOM 587 C CA . ARG A 1 81 ? -12.263 5.955 19.360 1.00 94.19 81 ARG A CA 1
ATOM 588 C C . ARG A 1 81 ? -10.882 5.393 19.039 1.00 94.19 81 ARG A C 1
ATOM 590 O O . ARG A 1 81 ? -10.689 4.181 19.050 1.00 94.19 81 ARG A O 1
ATOM 597 N N . MET A 1 82 ? -9.919 6.280 18.815 1.00 94.56 82 MET A N 1
ATOM 598 C CA . MET A 1 82 ? -8.512 5.926 18.615 1.00 94.56 82 MET A CA 1
ATOM 599 C C . MET A 1 82 ? -7.695 6.484 19.784 1.00 94.56 82 MET A C 1
ATOM 601 O O . MET A 1 82 ? -7.740 7.685 20.038 1.00 94.56 82 MET A O 1
ATOM 605 N N . SER A 1 83 ? -6.978 5.622 20.507 1.00 96.19 83 SER A N 1
ATOM 606 C CA . SER A 1 83 ? -5.953 6.037 21.476 1.00 96.19 83 SER A CA 1
ATOM 607 C C . SER A 1 83 ? -4.582 5.587 20.986 1.00 96.19 83 SER A C 1
ATOM 609 O O . SER A 1 83 ? -4.482 4.589 20.266 1.00 96.19 83 SER A O 1
ATOM 611 N N . ALA A 1 84 ? -3.528 6.297 21.389 1.00 96.88 84 ALA A N 1
ATOM 612 C CA . ALA A 1 84 ? -2.162 5.961 21.001 1.00 96.88 84 ALA A CA 1
ATOM 613 C C . ALA A 1 84 ? -1.795 4.525 21.413 1.00 96.88 84 ALA A C 1
ATOM 615 O O . ALA A 1 84 ? -1.225 3.780 20.621 1.00 96.88 84 ALA A O 1
ATOM 616 N N . GLU A 1 85 ? -2.199 4.095 22.610 1.00 97.56 85 GLU A N 1
ATOM 617 C CA . GLU A 1 85 ? -1.935 2.749 23.124 1.00 97.56 85 GLU A CA 1
ATOM 618 C C . GLU A 1 85 ? -2.663 1.673 22.316 1.00 97.56 85 GLU A C 1
ATOM 620 O O . GLU A 1 85 ? -2.107 0.604 22.070 1.00 97.56 85 GLU A O 1
ATOM 625 N N . ALA A 1 86 ? -3.910 1.928 21.910 1.00 97.31 86 ALA A N 1
ATOM 626 C CA . ALA A 1 86 ? -4.684 0.981 21.114 1.00 97.31 86 ALA A CA 1
ATOM 627 C C . ALA A 1 86 ? -4.122 0.855 19.692 1.00 97.31 86 ALA A C 1
ATOM 629 O O . ALA A 1 86 ? -3.987 -0.257 19.181 1.00 97.31 86 ALA A O 1
ATOM 630 N N . MET A 1 87 ? -3.739 1.980 19.083 1.00 97.31 87 MET A N 1
ATOM 631 C CA . MET A 1 87 ? -3.093 2.002 17.769 1.00 97.31 87 MET A CA 1
ATOM 632 C C . MET A 1 87 ? -1.736 1.293 17.802 1.00 97.31 87 MET A C 1
ATOM 634 O O . MET A 1 87 ? -1.493 0.417 16.979 1.00 97.31 87 MET A O 1
ATOM 638 N N . ALA A 1 88 ? -0.886 1.599 18.788 1.00 97.06 88 ALA A N 1
ATOM 639 C CA . ALA A 1 88 ? 0.413 0.950 18.947 1.00 97.06 88 ALA A CA 1
ATOM 640 C C . ALA A 1 88 ? 0.267 -0.569 19.100 1.00 97.06 88 ALA A C 1
ATOM 642 O O . ALA A 1 88 ? 0.964 -1.331 18.436 1.00 97.06 88 ALA A O 1
ATOM 643 N N . ARG A 1 89 ? -0.691 -1.024 19.917 1.00 97.19 89 ARG A N 1
ATOM 644 C CA . ARG A 1 89 ? -0.960 -2.455 20.100 1.00 97.19 89 ARG A CA 1
ATOM 645 C C . ARG A 1 89 ? -1.439 -3.125 18.810 1.00 97.19 89 ARG A C 1
ATOM 647 O O . ARG A 1 89 ? -1.023 -4.240 18.529 1.00 97.19 89 ARG A O 1
ATOM 654 N N . ALA A 1 90 ? -2.271 -2.454 18.014 1.00 97.38 90 ALA A N 1
ATOM 655 C CA . ALA A 1 90 ? -2.712 -2.978 16.722 1.00 97.38 90 ALA A CA 1
ATOM 656 C C . ALA A 1 90 ? -1.549 -3.127 15.727 1.00 97.38 90 ALA A C 1
ATOM 658 O O . ALA A 1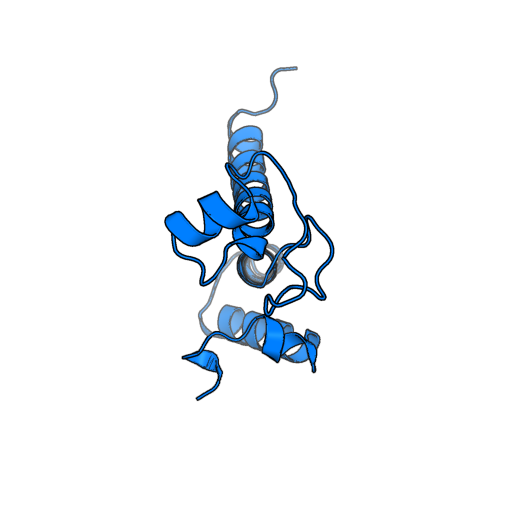 90 ? -1.462 -4.150 15.053 1.00 97.38 90 ALA A O 1
ATOM 659 N N . LEU A 1 91 ? -0.635 -2.152 15.676 1.00 95.94 91 LEU A N 1
ATOM 660 C CA . LEU A 1 91 ? 0.555 -2.215 14.822 1.00 95.94 91 LEU A CA 1
ATOM 661 C C . LEU A 1 91 ? 1.539 -3.301 15.273 1.00 95.94 91 LEU A C 1
ATOM 663 O O . LEU A 1 91 ? 2.067 -4.025 14.435 1.00 95.94 91 LEU A O 1
ATOM 667 N N . LEU A 1 92 ? 1.740 -3.466 16.585 1.00 95.19 92 LEU A N 1
ATOM 668 C CA . LEU A 1 92 ? 2.555 -4.555 17.134 1.00 95.19 92 LEU A CA 1
ATOM 669 C C . LEU A 1 92 ? 1.960 -5.925 16.790 1.00 95.19 92 LEU A C 1
ATOM 671 O O . LEU A 1 92 ? 2.667 -6.782 16.271 1.00 95.19 92 LEU A O 1
ATOM 675 N N . ASN A 1 93 ? 0.651 -6.103 16.985 1.00 96.38 93 ASN A N 1
ATOM 676 C CA . ASN A 1 93 ? -0.037 -7.343 16.624 1.00 96.38 93 ASN A CA 1
ATOM 677 C C . ASN A 1 93 ? 0.054 -7.630 15.116 1.00 96.38 93 ASN A C 1
ATOM 679 O O . ASN A 1 93 ? 0.242 -8.778 14.717 1.00 96.38 93 ASN A O 1
ATOM 683 N N . TRP A 1 94 ? -0.078 -6.600 14.269 1.00 96.06 94 TRP A N 1
ATOM 684 C CA . TRP A 1 94 ? 0.129 -6.736 12.827 1.00 96.06 94 TRP A CA 1
ATOM 685 C C . TRP A 1 94 ? 1.558 -7.200 12.523 1.00 96.06 94 TRP A C 1
ATOM 687 O O . TRP A 1 94 ? 1.728 -8.171 11.788 1.00 96.06 94 TRP A O 1
ATOM 697 N N . ALA A 1 95 ? 2.571 -6.570 13.124 1.00 93.38 95 ALA A N 1
ATOM 698 C CA . ALA A 1 95 ? 3.972 -6.917 12.905 1.00 93.38 95 ALA A CA 1
ATOM 699 C C . ALA A 1 95 ? 4.286 -8.359 13.341 1.00 93.38 95 ALA A C 1
ATOM 701 O O . ALA A 1 95 ? 4.942 -9.098 12.603 1.00 93.38 95 ALA A O 1
ATOM 702 N N . GLU A 1 96 ? 3.767 -8.791 14.494 1.00 93.19 96 GLU A N 1
ATOM 703 C CA . GLU A 1 96 ? 3.880 -10.174 14.972 1.00 93.19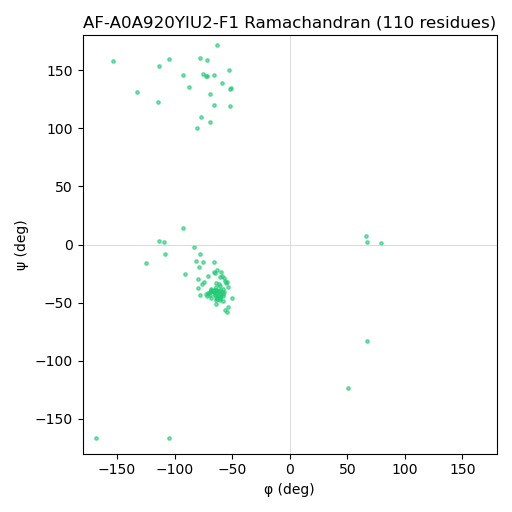 96 GLU A CA 1
ATOM 704 C C . GLU A 1 96 ? 3.231 -11.168 13.997 1.00 93.19 96 GLU A C 1
ATOM 706 O O . GLU A 1 96 ? 3.824 -12.203 13.679 1.00 93.19 96 GLU A O 1
ATOM 711 N N . ALA A 1 97 ? 2.052 -10.837 13.457 1.00 93.50 97 ALA A N 1
ATOM 712 C CA . ALA A 1 97 ? 1.334 -11.685 12.507 1.00 93.50 97 ALA A CA 1
ATOM 713 C C . ALA A 1 97 ? 2.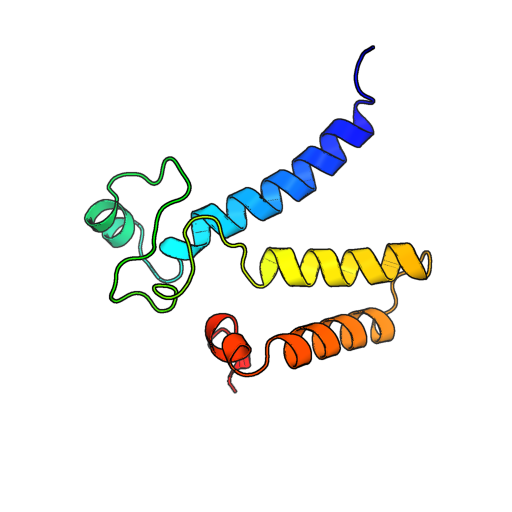076 -11.874 11.169 1.00 93.50 97 ALA A C 1
ATOM 715 O O . ALA A 1 97 ? 1.885 -12.897 10.505 1.00 93.50 97 ALA A O 1
ATOM 716 N N . GLN A 1 98 ? 2.953 -10.941 10.777 1.00 89.62 98 GLN A N 1
ATOM 717 C CA . GLN A 1 98 ? 3.779 -11.092 9.572 1.00 89.62 98 GLN A CA 1
ATOM 718 C C . GLN A 1 98 ? 4.871 -12.159 9.731 1.00 89.62 98 GLN A C 1
ATOM 720 O O . GLN A 1 98 ? 5.316 -12.754 8.739 1.00 89.62 98 GLN A O 1
ATOM 725 N N . GLY A 1 99 ? 5.333 -12.412 10.959 1.00 88.31 99 GLY A N 1
ATOM 726 C CA . GLY A 1 99 ? 6.434 -13.332 11.237 1.00 88.31 99 GLY A CA 1
ATOM 727 C C . GLY A 1 99 ? 7.658 -13.044 10.358 1.00 88.31 99 GLY A C 1
ATOM 728 O O . GLY A 1 99 ? 8.156 -11.922 10.296 1.00 88.31 99 GLY A O 1
ATOM 729 N N . ARG A 1 100 ? 8.129 -14.050 9.606 1.00 81.56 100 ARG A N 1
ATOM 730 C CA . ARG A 1 100 ? 9.281 -13.902 8.690 1.00 81.56 100 ARG A CA 1
ATOM 731 C C . ARG A 1 100 ? 9.043 -12.909 7.549 1.00 81.56 100 ARG A C 1
ATOM 733 O O . ARG A 1 100 ? 10.010 -12.421 6.981 1.00 81.56 100 ARG A O 1
ATOM 740 N N . ARG A 1 101 ? 7.787 -12.617 7.195 1.00 81.31 101 ARG A N 1
ATOM 741 C CA . ARG A 1 101 ? 7.454 -11.689 6.104 1.00 81.31 101 ARG A CA 1
ATOM 742 C C . ARG A 1 101 ? 7.657 -10.236 6.501 1.00 81.31 101 ARG A C 1
ATOM 744 O O . ARG A 1 101 ? 7.758 -9.399 5.615 1.00 81.31 101 ARG A O 1
ATOM 751 N N . LEU A 1 102 ? 7.789 -9.944 7.797 1.00 82.19 102 LEU A N 1
ATOM 752 C CA . LEU A 1 102 ? 8.031 -8.588 8.276 1.00 82.19 102 LEU A CA 1
ATOM 753 C C . LEU A 1 102 ? 9.268 -7.965 7.619 1.00 82.19 102 LEU A C 1
ATOM 755 O O . LEU A 1 102 ? 9.267 -6.777 7.334 1.00 82.19 102 LEU A O 1
ATOM 759 N N . SER A 1 103 ? 10.295 -8.759 7.299 1.00 78.38 103 SER A N 1
ATOM 760 C CA . SER A 1 103 ? 11.492 -8.257 6.617 1.00 78.38 103 SE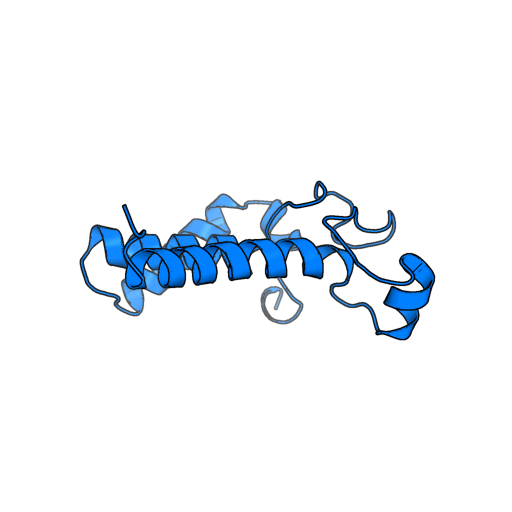R A CA 1
ATOM 761 C C . SER A 1 103 ? 11.233 -7.754 5.197 1.00 78.38 103 SER A C 1
ATOM 763 O O . SER A 1 103 ? 12.028 -6.959 4.704 1.00 78.38 103 SER A O 1
ATOM 765 N N . LEU A 1 104 ? 10.169 -8.222 4.535 1.00 75.19 104 LEU A N 1
ATOM 766 C CA . LEU A 1 104 ? 9.771 -7.716 3.220 1.00 75.19 104 LEU A CA 1
ATOM 767 C C . LEU A 1 104 ? 9.258 -6.282 3.349 1.00 75.19 104 LEU A C 1
ATOM 769 O O . LEU A 1 104 ? 9.637 -5.441 2.556 1.00 75.19 104 LEU A O 1
ATOM 773 N N . TYR A 1 105 ? 8.493 -5.992 4.400 1.00 75.50 105 TYR A N 1
ATOM 774 C CA . TYR A 1 105 ? 7.858 -4.689 4.613 1.00 75.50 105 TYR A CA 1
ATOM 775 C C . TYR A 1 105 ? 8.712 -3.707 5.428 1.00 75.50 105 TYR A C 1
ATOM 777 O O . TYR A 1 105 ? 8.573 -2.495 5.327 1.00 75.50 105 TYR A O 1
ATOM 785 N N . ALA A 1 106 ? 9.621 -4.208 6.265 1.00 72.19 106 ALA A N 1
ATOM 786 C CA . ALA A 1 106 ? 10.440 -3.364 7.121 1.00 72.19 106 ALA A CA 1
ATOM 787 C C . ALA A 1 106 ? 11.452 -2.564 6.288 1.00 72.19 106 ALA A C 1
ATOM 789 O O . ALA A 1 106 ? 12.480 -3.103 5.858 1.00 72.19 106 ALA A O 1
ATOM 790 N N . GLY A 1 107 ? 11.180 -1.269 6.119 1.00 66.75 107 GLY A N 1
ATOM 791 C CA . GLY A 1 107 ? 12.109 -0.313 5.527 1.00 66.75 107 GLY A CA 1
ATOM 792 C C . GLY A 1 107 ? 13.403 -0.130 6.344 1.00 66.75 107 GLY A C 1
ATOM 793 O O . GLY A 1 107 ? 13.522 -0.622 7.472 1.00 66.75 107 GLY A O 1
ATOM 794 N N . PRO A 1 108 ? 14.403 0.599 5.811 1.00 62.75 108 PRO A N 1
ATOM 795 C CA . PRO A 1 108 ? 15.737 0.711 6.415 1.00 62.75 108 PRO A CA 1
ATOM 796 C C . PRO A 1 108 ? 15.759 1.284 7.841 1.00 62.75 108 PRO A C 1
ATOM 798 O O . PRO A 1 108 ? 16.679 0.991 8.603 1.00 62.75 108 PRO A O 1
ATOM 801 N N . SER A 1 109 ? 14.774 2.111 8.195 1.00 60.62 109 SER A N 1
ATOM 802 C CA . SER A 1 109 ? 14.611 2.709 9.525 1.00 60.62 109 SER A CA 1
ATOM 803 C C . SER A 1 109 ? 14.054 1.728 10.558 1.00 60.62 109 SER A C 1
ATOM 805 O O . SER A 1 109 ? 14.454 1.789 11.713 1.00 60.62 109 SER A O 1
ATOM 807 N N . THR A 1 110 ? 13.176 0.812 10.146 1.00 67.19 110 THR A N 1
ATOM 808 C CA . THR A 1 110 ? 12.511 -0.172 11.021 1.00 67.19 110 THR A CA 1
ATOM 809 C C . THR A 1 110 ? 13.417 -1.357 11.366 1.00 67.19 110 THR A C 1
ATOM 811 O O . THR A 1 110 ? 13.178 -2.062 12.339 1.00 67.19 110 THR A O 1
ATOM 814 N N . ARG A 1 111 ? 14.473 -1.591 10.577 1.00 59.91 111 ARG A N 1
ATOM 815 C CA . ARG A 1 111 ? 15.442 -2.684 10.789 1.00 59.91 111 ARG A CA 1
ATOM 816 C C . ARG A 1 111 ? 16.550 -2.364 11.807 1.00 59.91 111 ARG A C 1
ATOM 818 O O . ARG A 1 111 ? 17.422 -3.210 11.995 1.00 59.91 111 ARG A O 1
ATOM 825 N N . ARG A 1 112 ? 16.579 -1.154 12.373 1.00 50.75 112 ARG A N 1
ATOM 826 C CA . ARG A 1 112 ? 17.630 -0.690 13.295 1.00 50.75 112 ARG A CA 1
ATOM 827 C C . ARG A 1 112 ? 17.244 -0.862 14.754 1.00 50.75 112 ARG A C 1
ATOM 829 O O . ARG A 1 112 ? 16.041 -0.726 15.057 1.00 50.75 112 ARG A O 1
#

Solvent-accessible surface area (backbone atoms only — not comparable to full-atom values): 6621 Å² total; per-residue (Å²): 131,84,74,57,68,65,58,54,50,54,52,48,50,56,50,48,48,39,49,50,44,13,49,42,56,56,50,63,97,54,52,74,67,53,44,37,72,77,56,58,67,89,86,58,64,50,66,28,54,86,87,42,91,56,35,87,49,62,56,55,52,61,52,60,71,47,55,49,52,52,43,48,50,48,46,32,74,74,67,78,49,84,46,72,69,58,47,52,50,40,51,51,53,51,51,60,71,41,54,84,54,36,69,76,63,49,49,86,77,72,73,106

Foldseek 3Di:
DPPDPVVVVVVCVLVVQLQVQLLCLLCPPHDPVRCCVPPVDRPHQDARPCPDLCNVPDGSDGACSNVLVVLQVVLCVVPVDDDPVSSVVSVVVSCVVCPVVNVSRQDPVNVD

Radius of gyration: 16.65 Å; Cα contacts (8 Å, |Δi|>4): 80; chains: 1; bounding box: 48×24×43 Å

Secondary structure (DSSP, 8-state):
-PPPHHHHHHHHHHHHHHHHHHHHGGGTT--HHHHHHHHSS--S--PPPTTSTTTTSPTT---HHHHHHHHHHHHHHHHSS--HHHHHHHHHHHHHHHGGGHHHH--TTTT-